Protein AF-A0A530GM07-F1 (afdb_monomer_lite)

Secondary structure (DSSP, 8-state):
-BEEEEEGGGS-TTT-EE--GGGPPPTT--S--EEEEEE-HHHHHHHHHHHHHSPBPPPPTT--PPPPTTS--HHHHHHT-TTHHHHTTT--TT---TT-TTSPPSEEEEEEE-STTS-EEEEEEEE--B-HHHHHHHHTTSTT-TT--EEE--B--

pLDDT: mean 89.33, std 14.03, range [46.06, 98.69]

Sequence (157 aa):
VFMSIVHFDTIDMNTAWFQSRYDKVGPGGTGKDYINCPMDKDQYFAFVQALLEGQKTEFKEWEGTPYFDGCLPIEVMAERGVETLRYGPMKPMGLTNAHNPSVKAYAVMQLRQDNALGTLYNMVGFQTKLKHAEQVRIFRTIPGLENAEFARLGGLH

Radius of gyration: 15.33 Å; chains: 1; bounding box: 33×38×48 Å

Foldseek 3Di:
DAFWKWFPVQFQCLQKAFAAALLDADDVRRRRQKIKFFAAPVLLQVLLVLLLVFAFDDDDPVPPDPPPPVQDAPSVLSVVDSCSCCVPQFPQHRDADPNCRPDRGPTIFIWGQDDPVSRMTGGPSNAHRGDPVSQLVSVCSGHRCVRIDTPDHHHDD

Structure (mmCIF, N/CA/C/O backbone):
data_AF-A0A530GM07-F1
#
_entry.id   AF-A0A530GM07-F1
#
loop_
_atom_site.group_PDB
_atom_site.id
_atom_site.type_symbol
_atom_site.label_atom_id
_atom_site.label_alt_id
_atom_site.label_comp_id
_atom_site.label_asym_id
_atom_site.label_entity_id
_atom_site.label_seq_id
_atom_site.pdbx_PDB_ins_code
_atom_site.Cartn_x
_atom_site.Cartn_y
_atom_site.Cartn_z
_atom_site.occupancy
_atom_site.B_iso_or_equiv
_atom_site.auth_seq_id
_atom_site.auth_comp_id
_atom_site.auth_asym_id
_atom_site.auth_atom_id
_atom_site.pdbx_PDB_model_num
ATOM 1 N N . VAL A 1 1 ? 0.591 -2.503 17.908 1.00 62.56 1 VAL A N 1
ATOM 2 C CA . VAL A 1 1 ? 0.032 -2.109 16.593 1.00 62.56 1 VAL A CA 1
ATOM 3 C C . VAL A 1 1 ? 0.111 -3.289 15.651 1.00 62.56 1 VAL A C 1
ATOM 5 O O . VAL A 1 1 ? 1.213 -3.776 15.421 1.00 62.56 1 VAL A O 1
ATOM 8 N N . PHE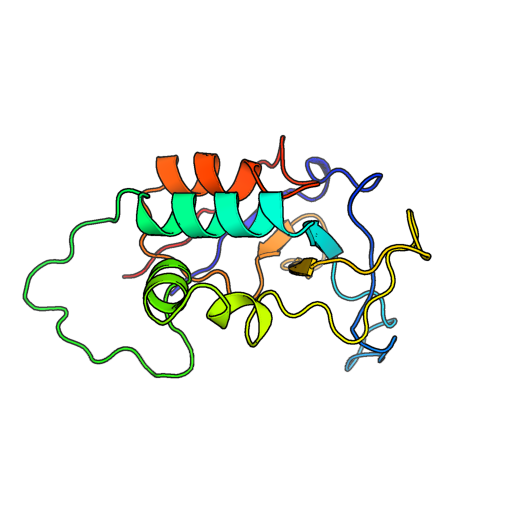 A 1 2 ? -1.020 -3.776 15.152 1.00 77.19 2 PHE A N 1
ATOM 9 C CA . PHE A 1 2 ? -1.052 -4.880 14.193 1.00 77.19 2 PHE A CA 1
ATOM 10 C C . PHE A 1 2 ? -1.454 -4.379 12.806 1.00 77.19 2 PHE A C 1
ATOM 12 O O . PHE A 1 2 ? -2.245 -3.445 12.682 1.00 77.19 2 PHE A O 1
ATOM 19 N N . MET A 1 3 ? -0.880 -5.001 11.777 1.00 88.19 3 MET A N 1
ATOM 20 C CA . MET A 1 3 ? -1.201 -4.755 10.370 1.00 88.19 3 MET A CA 1
ATOM 21 C C . MET A 1 3 ? -2.269 -5.746 9.899 1.00 88.19 3 MET A C 1
ATOM 23 O O . MET A 1 3 ? -2.423 -6.832 10.479 1.00 88.19 3 MET A O 1
ATOM 27 N N . SER A 1 4 ? -2.974 -5.371 8.833 1.00 94.00 4 SER A N 1
ATOM 28 C CA . SER A 1 4 ? -3.927 -6.250 8.164 1.00 94.00 4 SER A CA 1
ATOM 29 C C . SER A 1 4 ? -3.222 -7.418 7.471 1.00 94.00 4 SER A C 1
ATOM 31 O O . SER A 1 4 ? -2.137 -7.260 6.900 1.00 94.00 4 SER A O 1
ATOM 33 N N . ILE A 1 5 ? -3.864 -8.585 7.524 1.00 96.69 5 ILE A N 1
ATOM 34 C CA . ILE A 1 5 ? -3.443 -9.824 6.866 1.00 96.69 5 ILE A CA 1
ATOM 35 C C . ILE A 1 5 ? -4.459 -10.160 5.781 1.00 96.69 5 ILE A C 1
ATOM 37 O O . ILE A 1 5 ? -5.658 -10.210 6.054 1.00 96.69 5 ILE A O 1
ATOM 41 N N . VAL A 1 6 ? -3.962 -10.431 4.580 1.00 98.25 6 VAL A N 1
ATOM 42 C CA . VAL A 1 6 ? -4.732 -10.758 3.379 1.00 98.25 6 VAL A CA 1
ATOM 43 C C . VAL A 1 6 ? -4.574 -12.240 3.034 1.00 98.25 6 VAL A C 1
ATOM 45 O O . VAL A 1 6 ? -3.486 -12.805 3.183 1.00 98.25 6 VAL A O 1
ATOM 48 N N . HIS A 1 7 ? -5.655 -12.858 2.566 1.00 98.38 7 HIS A N 1
ATOM 49 C CA . HIS A 1 7 ? -5.661 -14.206 2.004 1.00 98.38 7 HIS A CA 1
ATOM 50 C C . HIS A 1 7 ? -5.040 -14.225 0.601 1.00 98.38 7 HIS A C 1
ATOM 52 O O . HIS A 1 7 ? -5.472 -13.483 -0.280 1.00 98.38 7 HIS A O 1
ATOM 58 N N . PHE A 1 8 ? -4.026 -15.069 0.388 1.00 98.25 8 PHE A N 1
ATOM 59 C CA . PHE A 1 8 ? -3.250 -15.109 -0.860 1.00 98.25 8 PHE A CA 1
ATOM 60 C C . PHE A 1 8 ? -4.092 -15.386 -2.112 1.00 98.25 8 PHE A C 1
ATOM 62 O O . PHE A 1 8 ? -3.889 -14.756 -3.144 1.00 98.25 8 PHE A O 1
ATOM 69 N N . ASP A 1 9 ? -5.043 -16.309 -2.015 1.00 97.94 9 ASP A N 1
ATOM 70 C CA . ASP A 1 9 ? -5.930 -16.732 -3.104 1.00 97.94 9 ASP A CA 1
ATOM 71 C C . ASP A 1 9 ? -6.915 -15.645 -3.558 1.00 97.94 9 ASP A C 1
ATOM 73 O O . ASP A 1 9 ? -7.531 -15.779 -4.614 1.00 97.94 9 ASP A O 1
ATOM 77 N N . THR A 1 10 ? -7.022 -14.549 -2.804 1.00 98.50 10 THR A N 1
ATOM 78 C CA . THR A 1 10 ? -7.858 -13.388 -3.144 1.00 98.50 10 THR A CA 1
ATOM 79 C C . THR A 1 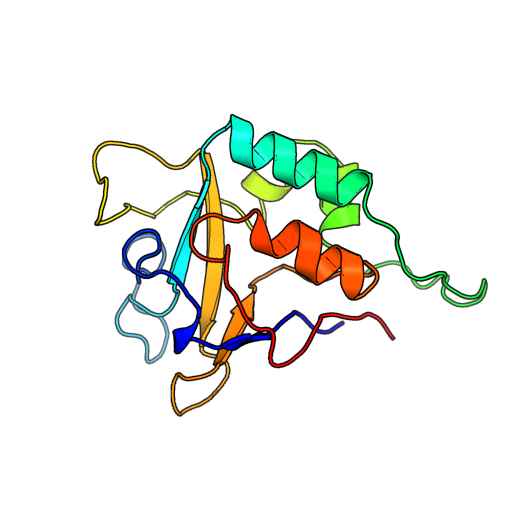10 ? -7.074 -12.232 -3.770 1.00 98.50 10 THR A C 1
ATOM 81 O O . THR A 1 10 ? -7.656 -11.198 -4.102 1.00 98.50 10 THR A O 1
ATOM 84 N N . ILE A 1 11 ? -5.757 -12.395 -3.940 1.00 98.56 11 ILE A N 1
ATOM 85 C CA . ILE A 1 11 ? -4.873 -11.400 -4.552 1.00 98.56 11 ILE A CA 1
ATOM 86 C C . ILE A 1 11 ? -4.820 -11.641 -6.061 1.00 98.56 11 ILE A C 1
ATOM 88 O O . ILE A 1 11 ? -4.465 -12.732 -6.512 1.00 98.56 11 ILE A O 1
ATOM 92 N N . ASP A 1 12 ? -5.108 -10.613 -6.861 1.00 98.31 12 ASP A N 1
ATOM 93 C CA . ASP A 1 12 ? -4.967 -10.706 -8.314 1.00 98.31 12 ASP A CA 1
ATOM 94 C C . ASP A 1 12 ? -3.492 -10.615 -8.737 1.00 98.31 12 ASP A C 1
ATOM 96 O O . ASP A 1 12 ? -2.900 -9.542 -8.895 1.00 98.31 12 ASP A O 1
ATOM 100 N N . MET A 1 13 ? -2.901 -11.787 -8.965 1.00 97.75 13 MET A N 1
ATOM 101 C CA . MET A 1 13 ? -1.519 -11.945 -9.420 1.00 97.75 13 MET A CA 1
ATOM 102 C C . MET A 1 13 ? -1.311 -11.642 -10.914 1.00 97.75 13 MET A C 1
ATOM 104 O O . MET A 1 13 ? -0.170 -11.697 -11.375 1.00 97.75 13 MET A O 1
ATOM 108 N N . ASN A 1 14 ? -2.359 -11.306 -11.678 1.00 97.12 14 ASN A N 1
ATOM 109 C CA . ASN A 1 14 ? -2.195 -10.725 -13.019 1.00 97.12 14 ASN A CA 1
ATOM 110 C C . ASN A 1 14 ? -1.821 -9.239 -12.948 1.00 97.12 14 ASN A C 1
ATOM 112 O O . ASN A 1 14 ? -1.216 -8.706 -13.876 1.00 97.12 14 ASN A O 1
ATOM 116 N N . THR A 1 15 ? -2.157 -8.582 -11.835 1.00 97.19 15 THR A N 1
ATOM 117 C CA . THR A 1 15 ? -1.799 -7.188 -11.555 1.00 97.19 15 THR A CA 1
ATOM 118 C C . THR A 1 15 ? -0.594 -7.101 -10.618 1.00 97.19 15 THR A C 1
ATOM 120 O O . THR A 1 15 ? 0.349 -6.343 -10.870 1.00 97.19 15 THR A O 1
ATOM 123 N N . ALA A 1 16 ? -0.599 -7.891 -9.542 1.00 98.06 16 ALA A N 1
ATOM 124 C CA . ALA A 1 16 ? 0.478 -7.947 -8.561 1.00 98.06 16 ALA A CA 1
ATOM 125 C C . ALA A 1 16 ? 1.604 -8.912 -8.977 1.00 98.06 16 ALA A C 1
ATOM 127 O O . ALA A 1 16 ? 1.407 -9.817 -9.786 1.00 98.06 16 ALA A O 1
ATOM 128 N N . TRP A 1 17 ? 2.807 -8.754 -8.413 1.00 97.31 17 TRP A N 1
ATOM 129 C CA . TRP A 1 17 ? 3.933 -9.650 -8.721 1.00 97.31 17 TRP A CA 1
ATOM 130 C C . TRP A 1 17 ? 4.883 -9.886 -7.546 1.00 97.31 17 TRP A C 1
ATOM 132 O O . TRP A 1 17 ? 5.063 -9.033 -6.676 1.00 97.31 17 TRP A O 1
ATOM 142 N N . PHE A 1 18 ? 5.555 -11.038 -7.559 1.00 96.31 18 PHE A N 1
ATOM 143 C CA . PHE A 1 18 ? 6.590 -11.369 -6.582 1.00 96.31 18 PHE A CA 1
ATOM 144 C C . PHE A 1 18 ? 7.939 -10.741 -6.934 1.00 96.31 18 PHE A C 1
ATOM 146 O O . PHE A 1 18 ? 8.486 -11.027 -8.000 1.00 96.31 18 PHE A O 1
ATOM 153 N N . GLN A 1 19 ? 8.501 -9.945 -6.022 1.00 94.31 19 GLN A N 1
ATOM 154 C CA . GLN A 1 19 ? 9.850 -9.384 -6.142 1.00 94.31 19 GLN A CA 1
ATOM 155 C C . GLN A 1 19 ? 10.318 -8.731 -4.833 1.00 94.31 19 GLN A C 1
ATOM 157 O O . GLN A 1 19 ? 9.600 -7.933 -4.230 1.00 94.31 19 GLN A O 1
ATOM 162 N N . SER A 1 20 ? 11.562 -8.991 -4.440 1.00 92.19 20 SER A N 1
ATOM 163 C CA . SER A 1 20 ? 12.294 -8.209 -3.439 1.00 92.19 20 SER A CA 1
ATOM 164 C C . SER A 1 20 ? 12.998 -7.022 -4.105 1.00 92.19 20 SER A C 1
ATOM 166 O O . SER A 1 20 ? 13.449 -7.102 -5.246 1.00 92.19 20 SER A O 1
ATOM 168 N N . ARG A 1 21 ? 13.141 -5.896 -3.396 1.00 90.81 21 ARG A N 1
ATOM 169 C CA . ARG A 1 21 ? 13.787 -4.698 -3.962 1.00 90.81 21 ARG A CA 1
ATOM 170 C C . ARG A 1 21 ? 15.221 -4.984 -4.415 1.00 90.81 21 ARG A C 1
ATOM 172 O O . ARG A 1 21 ? 16.004 -5.560 -3.662 1.00 90.81 21 ARG A O 1
ATOM 179 N N . TYR A 1 22 ? 15.569 -4.487 -5.599 1.00 88.56 22 TYR A N 1
ATOM 180 C CA . TYR A 1 22 ? 16.855 -4.675 -6.278 1.00 88.56 22 TYR A CA 1
ATOM 181 C C . TYR A 1 22 ? 17.212 -6.150 -6.484 1.00 88.56 22 TYR A C 1
ATOM 183 O O . TYR A 1 22 ? 18.392 -6.490 -6.491 1.00 88.56 22 TYR A O 1
ATOM 191 N N . ASP A 1 23 ? 16.193 -7.015 -6.540 1.00 79.25 23 ASP A N 1
ATOM 192 C CA . ASP A 1 23 ? 16.327 -8.470 -6.625 1.00 79.25 23 ASP A CA 1
ATOM 193 C C . ASP A 1 23 ? 17.238 -9.041 -5.522 1.00 79.25 23 ASP A C 1
ATOM 195 O O . ASP A 1 23 ? 17.868 -10.090 -5.665 1.00 79.25 23 ASP A O 1
ATOM 199 N N . LYS A 1 24 ? 17.317 -8.330 -4.385 1.00 71.50 24 LYS A N 1
ATOM 200 C CA . LYS A 1 24 ? 18.123 -8.749 -3.243 1.00 71.50 24 LYS A CA 1
ATOM 201 C C . LYS A 1 24 ? 17.483 -9.957 -2.590 1.00 71.50 24 LYS A C 1
ATOM 203 O O . LYS A 1 24 ? 16.337 -9.914 -2.143 1.00 71.50 24 LYS A O 1
ATOM 208 N N . VAL A 1 25 ? 18.280 -11.004 -2.469 1.00 67.88 25 VAL A N 1
ATOM 209 C CA . VAL A 1 25 ? 17.946 -12.199 -1.707 1.00 67.88 25 VAL A CA 1
ATOM 210 C C . VAL A 1 25 ? 18.026 -11.855 -0.215 1.00 67.88 25 VAL A C 1
ATOM 212 O O . VAL A 1 25 ? 19.081 -11.439 0.269 1.00 67.88 25 VAL A O 1
ATOM 215 N N . GLY A 1 26 ? 16.911 -11.954 0.515 1.00 58.91 26 GLY A N 1
ATOM 216 C CA . GLY A 1 26 ? 16.910 -11.804 1.974 1.00 58.91 26 GLY A CA 1
ATOM 217 C C . GLY A 1 26 ? 17.581 -12.992 2.685 1.00 58.91 26 GLY A C 1
ATOM 218 O O . GLY A 1 26 ? 17.863 -14.008 2.048 1.00 58.91 26 GLY A O 1
ATOM 219 N N . PRO A 1 27 ? 17.823 -12.925 4.008 1.00 52.16 27 PRO A N 1
ATOM 220 C CA . PRO A 1 27 ? 18.286 -14.082 4.777 1.00 52.16 27 PRO A CA 1
ATOM 221 C C . PRO A 1 27 ? 17.257 -15.221 4.679 1.00 52.16 27 PRO A C 1
ATOM 223 O O . PRO A 1 27 ? 16.156 -15.104 5.211 1.00 52.16 27 PRO A O 1
ATOM 226 N N . GLY A 1 28 ? 17.598 -16.291 3.952 1.00 60.31 28 GLY A N 1
ATOM 227 C CA . GLY A 1 28 ? 16.686 -17.405 3.654 1.00 60.31 28 GLY A CA 1
ATOM 228 C C . GLY A 1 28 ? 15.658 -17.135 2.545 1.00 60.31 28 GLY A C 1
ATOM 229 O O . GLY A 1 28 ? 14.760 -17.948 2.351 1.00 60.31 28 GLY A O 1
ATOM 230 N N . GLY A 1 29 ? 15.768 -16.008 1.837 1.00 59.69 29 GLY A N 1
ATOM 231 C CA . GLY A 1 29 ? 14.867 -15.633 0.750 1.00 59.69 29 GLY A CA 1
ATOM 232 C C . GLY A 1 29 ? 15.308 -16.166 -0.611 1.00 59.69 29 GLY A C 1
ATOM 233 O O . GLY A 1 29 ? 16.381 -16.745 -0.763 1.00 59.69 29 GLY A O 1
ATOM 234 N N . THR A 1 30 ? 14.485 -15.920 -1.628 1.00 65.56 30 THR A N 1
ATOM 235 C CA . THR A 1 30 ? 14.807 -16.229 -3.041 1.00 65.56 30 THR A CA 1
ATOM 236 C C . THR A 1 30 ? 14.911 -14.972 -3.910 1.00 65.56 30 THR A C 1
ATOM 238 O O . THR A 1 30 ? 15.077 -15.065 -5.123 1.00 65.56 30 THR A O 1
ATOM 241 N N . GLY A 1 31 ? 14.791 -13.784 -3.300 1.00 67.38 31 GLY A N 1
ATOM 242 C CA . GLY A 1 31 ? 14.617 -12.518 -4.023 1.00 67.38 31 GLY A CA 1
ATOM 243 C C . GLY A 1 31 ? 13.169 -12.271 -4.471 1.00 67.38 31 GLY A C 1
ATOM 244 O O . GLY A 1 31 ? 12.906 -11.329 -5.215 1.00 67.38 31 GLY A O 1
ATOM 245 N N . LYS A 1 32 ? 12.221 -13.097 -4.008 1.00 79.06 32 LYS A N 1
ATOM 246 C CA . LYS A 1 32 ? 10.776 -13.039 -4.294 1.00 79.06 32 LYS A CA 1
ATOM 247 C C . LYS A 1 32 ? 9.949 -13.033 -3.007 1.00 79.06 32 LYS A C 1
ATOM 249 O O . LYS A 1 32 ? 8.886 -13.635 -2.930 1.00 79.06 32 LYS A O 1
ATOM 254 N N . ASP A 1 33 ? 10.450 -12.354 -1.982 1.00 87.25 33 ASP A N 1
ATOM 255 C CA . ASP A 1 33 ? 9.914 -12.475 -0.620 1.00 87.25 33 ASP A CA 1
ATOM 256 C C . ASP A 1 33 ? 8.681 -11.577 -0.383 1.00 87.25 33 ASP A C 1
ATOM 258 O O . ASP A 1 33 ? 8.055 -11.637 0.678 1.00 87.25 33 ASP A O 1
ATOM 262 N N . TYR A 1 34 ? 8.336 -10.743 -1.371 1.00 95.12 34 TYR A N 1
ATOM 263 C CA . TYR A 1 34 ? 7.235 -9.787 -1.314 1.00 95.12 34 TYR A CA 1
ATOM 264 C C . TYR A 1 34 ? 6.348 -9.879 -2.549 1.00 95.12 34 TYR A C 1
ATOM 266 O O . TYR A 1 34 ? 6.867 -9.980 -3.661 1.00 95.12 34 TYR A O 1
ATOM 274 N N . ILE A 1 35 ? 5.034 -9.760 -2.354 1.00 97.81 35 ILE A N 1
ATOM 275 C CA . ILE A 1 35 ? 4.089 -9.426 -3.426 1.00 97.81 35 ILE A CA 1
ATOM 276 C C . ILE A 1 35 ? 4.002 -7.901 -3.505 1.00 97.81 35 ILE A C 1
ATOM 278 O O . ILE A 1 35 ? 3.966 -7.218 -2.483 1.00 97.81 35 ILE A O 1
ATOM 282 N N . ASN A 1 36 ? 3.999 -7.363 -4.715 1.00 98.19 36 ASN A N 1
ATOM 283 C CA . ASN A 1 36 ? 4.009 -5.936 -4.988 1.00 98.19 36 ASN A CA 1
ATOM 284 C C . ASN A 1 36 ? 2.732 -5.564 -5.736 1.00 98.19 36 ASN A C 1
ATOM 286 O O . ASN A 1 36 ? 2.471 -6.098 -6.813 1.00 98.19 36 ASN A O 1
ATOM 290 N N . CYS A 1 37 ? 1.971 -4.633 -5.171 1.00 98.44 37 CYS A N 1
ATOM 291 C CA . CYS A 1 37 ? 0.759 -4.077 -5.757 1.00 98.44 37 CYS A CA 1
ATOM 292 C C . CYS A 1 37 ? 1.070 -2.663 -6.274 1.00 98.44 37 CYS A C 1
ATOM 294 O O . CYS A 1 37 ? 1.363 -1.776 -5.459 1.00 98.44 37 CYS A O 1
ATOM 296 N N . PRO A 1 38 ? 1.093 -2.441 -7.600 1.00 98.19 38 PRO A N 1
ATOM 297 C CA . PRO A 1 38 ? 1.478 -1.159 -8.174 1.00 98.19 38 PRO A CA 1
ATOM 298 C C . PRO A 1 38 ? 0.330 -0.153 -8.096 1.00 98.19 38 PRO A C 1
ATOM 300 O O . PRO A 1 38 ? -0.830 -0.523 -8.198 1.00 98.19 38 PRO A O 1
ATOM 303 N N . MET A 1 39 ? 0.663 1.130 -8.003 1.00 98.50 39 MET A N 1
ATOM 304 C CA . MET A 1 39 ? -0.265 2.230 -8.256 1.00 98.50 39 MET A CA 1
ATOM 305 C C . MET A 1 39 ? 0.336 3.206 -9.257 1.00 98.50 39 MET A C 1
ATOM 307 O O . MET A 1 39 ? 1.538 3.505 -9.211 1.00 98.50 39 MET A O 1
ATOM 311 N N . ASP A 1 40 ? -0.511 3.748 -10.123 1.00 98.06 40 ASP A N 1
ATOM 312 C CA . ASP A 1 40 ? -0.213 4.986 -10.829 1.00 98.06 40 ASP A CA 1
ATOM 313 C C . ASP A 1 40 ? -0.377 6.213 -9.908 1.00 98.06 40 ASP A C 1
ATOM 315 O O . ASP A 1 40 ? -0.591 6.109 -8.695 1.00 98.06 40 ASP A O 1
ATOM 319 N N . LYS A 1 41 ? -0.181 7.400 -10.483 1.00 98.12 41 LYS A N 1
ATOM 320 C CA . LYS A 1 41 ? -0.209 8.661 -9.743 1.00 98.12 41 LYS A CA 1
ATOM 321 C C . LYS A 1 41 ? -1.609 9.018 -9.238 1.00 98.12 41 LYS A C 1
ATOM 323 O O . LYS A 1 41 ? -1.735 9.484 -8.107 1.00 98.12 41 L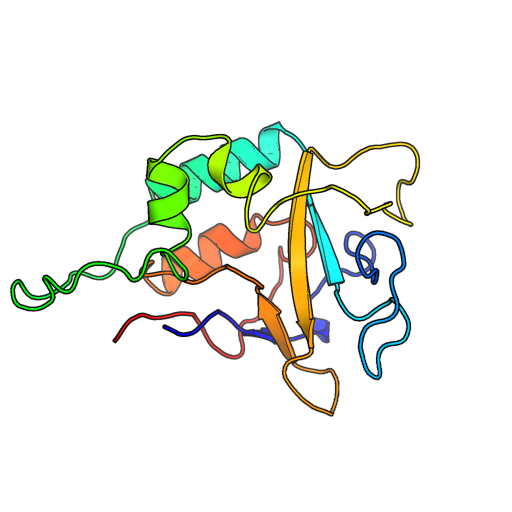YS A O 1
ATOM 328 N N . ASP A 1 42 ? -2.635 8.782 -10.044 1.00 98.44 42 ASP A N 1
ATOM 329 C CA . ASP A 1 42 ? -4.006 9.178 -9.727 1.00 98.44 42 ASP A CA 1
ATOM 330 C C . ASP A 1 42 ? -4.609 8.218 -8.698 1.00 98.44 42 ASP A C 1
ATOM 332 O O . ASP A 1 42 ? -5.193 8.655 -7.706 1.00 98.44 42 ASP A O 1
ATOM 336 N N . GLN A 1 43 ? -4.358 6.916 -8.858 1.00 98.50 43 GLN A N 1
ATOM 337 C CA . GLN A 1 43 ? -4.684 5.880 -7.877 1.00 98.50 43 GLN A CA 1
ATOM 338 C C . GLN A 1 43 ? -4.030 6.163 -6.524 1.00 98.50 43 GLN A C 1
ATOM 340 O O . GLN A 1 43 ? -4.684 6.061 -5.487 1.00 98.50 43 GLN A O 1
ATOM 345 N N . TYR A 1 44 ? -2.753 6.559 -6.520 1.00 98.69 44 TYR A N 1
ATOM 346 C CA . TYR A 1 44 ? -2.050 6.909 -5.290 1.00 98.69 44 TYR A CA 1
ATOM 347 C C . TYR A 1 44 ? -2.680 8.115 -4.586 1.00 98.69 44 TYR A C 1
ATOM 349 O O . TYR A 1 44 ? -2.902 8.070 -3.377 1.00 98.69 44 TYR A O 1
ATOM 357 N N . PHE A 1 45 ? -2.991 9.189 -5.314 1.00 98.62 45 PHE A N 1
ATOM 358 C CA . PHE A 1 45 ? -3.612 10.361 -4.700 1.00 98.62 45 PHE A CA 1
ATOM 359 C C . PHE A 1 45 ? -5.030 10.084 -4.209 1.00 98.62 45 PHE A C 1
ATOM 361 O O . PHE A 1 45 ? -5.378 10.527 -3.117 1.00 98.62 45 PHE A O 1
ATOM 368 N N . ALA A 1 46 ? -5.814 9.299 -4.950 1.00 98.69 46 ALA A N 1
ATOM 369 C CA . ALA A 1 46 ? -7.121 8.842 -4.493 1.00 98.69 46 ALA A CA 1
ATOM 370 C C . ALA A 1 46 ? -7.006 7.995 -3.215 1.00 98.69 46 ALA A C 1
ATOM 372 O O . ALA A 1 46 ? -7.778 8.186 -2.277 1.00 98.69 46 ALA A O 1
ATOM 373 N N . PHE A 1 47 ? -6.009 7.109 -3.140 1.00 98.62 47 PHE A N 1
ATOM 374 C CA . PHE A 1 47 ? -5.736 6.306 -1.950 1.00 98.62 47 PHE A CA 1
ATOM 375 C C . PHE A 1 47 ? -5.345 7.172 -0.744 1.00 98.62 47 PHE A C 1
ATOM 377 O O . PHE A 1 47 ?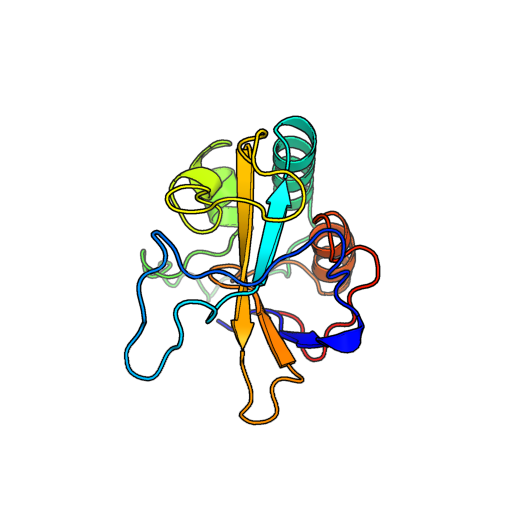 -5.911 7.011 0.336 1.00 98.62 47 PHE A O 1
ATOM 384 N N . VAL A 1 48 ? -4.426 8.129 -0.923 1.00 98.50 48 VAL A N 1
ATOM 385 C CA . VAL A 1 48 ? -4.039 9.081 0.132 1.00 98.50 48 VAL A CA 1
ATOM 386 C C . VAL A 1 48 ? -5.248 9.881 0.608 1.00 98.50 48 VAL A C 1
ATOM 388 O O . VAL A 1 48 ? -5.467 9.983 1.812 1.00 98.50 48 VAL A O 1
ATOM 391 N N . GLN A 1 49 ? -6.066 10.395 -0.310 1.00 98.44 49 GLN A N 1
ATOM 392 C CA . GLN A 1 49 ? -7.277 11.128 0.047 1.00 98.44 49 GLN A CA 1
ATOM 393 C C . GLN A 1 49 ? -8.245 10.250 0.851 1.00 98.44 49 GLN A C 1
ATOM 395 O O . GLN A 1 49 ? -8.729 10.666 1.901 1.00 98.44 49 GLN A O 1
ATOM 400 N N . ALA A 1 50 ? -8.457 9.005 0.421 1.00 98.38 50 ALA A N 1
ATOM 401 C CA . ALA A 1 50 ? -9.335 8.072 1.112 1.00 98.38 50 ALA A CA 1
ATOM 402 C C . ALA A 1 50 ? -8.837 7.723 2.527 1.00 98.38 50 ALA A C 1
ATOM 404 O O . ALA A 1 50 ? -9.661 7.543 3.422 1.00 98.38 50 ALA A O 1
ATOM 405 N N . LEU A 1 51 ? -7.515 7.667 2.749 1.00 97.50 51 LEU A N 1
ATOM 406 C CA . LEU A 1 51 ? -6.923 7.515 4.084 1.00 97.50 51 LEU A CA 1
ATOM 407 C C . LEU A 1 51 ? -7.201 8.723 4.986 1.00 97.50 51 LEU A C 1
ATOM 409 O O . LEU A 1 51 ? -7.512 8.542 6.162 1.00 97.50 51 LEU A O 1
ATOM 413 N N . LEU A 1 52 ? -7.076 9.940 4.448 1.00 96.81 52 LEU A N 1
ATOM 414 C CA . LEU A 1 52 ? -7.301 11.184 5.193 1.00 96.81 52 LEU A CA 1
ATOM 415 C C . LEU A 1 52 ? -8.776 11.366 5.578 1.00 96.81 52 LEU A C 1
ATOM 417 O O . LEU A 1 52 ? -9.076 11.848 6.668 1.00 96.81 52 LEU A O 1
ATOM 421 N N . GLU A 1 53 ? -9.687 10.955 4.698 1.00 97.44 53 GLU A N 1
ATOM 422 C CA . GLU A 1 53 ? -11.139 11.014 4.909 1.00 97.44 53 GLU A CA 1
ATOM 423 C C . GLU A 1 53 ? -11.684 9.835 5.729 1.00 97.44 53 GLU A C 1
ATOM 425 O O . GLU A 1 53 ? -12.807 9.890 6.236 1.00 97.44 53 GLU A O 1
ATOM 430 N N . GLY A 1 54 ? -10.910 8.755 5.852 1.00 96.19 54 GLY A N 1
ATOM 431 C CA . GLY A 1 54 ? -11.334 7.524 6.500 1.00 96.19 54 GLY A CA 1
ATOM 432 C C . GLY A 1 54 ? -11.682 7.725 7.975 1.00 96.19 54 GLY A C 1
ATOM 433 O O . GLY A 1 54 ? -10.927 8.317 8.751 1.00 96.19 54 GLY A O 1
ATOM 434 N N . GLN A 1 55 ? -12.825 7.179 8.395 1.00 94.00 55 GLN A N 1
ATOM 435 C CA . GLN A 1 55 ? -13.218 7.190 9.802 1.00 94.00 55 GLN A CA 1
ATOM 436 C C . GLN A 1 55 ? -12.236 6.389 10.664 1.00 94.00 55 GLN A C 1
ATOM 438 O O . GLN A 1 55 ? -11.978 5.203 10.439 1.00 94.00 55 GLN A O 1
ATOM 443 N N . LYS A 1 56 ? -11.750 7.032 11.721 1.00 89.62 56 LYS A N 1
ATOM 444 C CA . LYS A 1 56 ? -10.817 6.453 12.688 1.00 89.62 56 LYS A CA 1
ATOM 445 C C . LYS A 1 56 ? -11.580 5.944 13.906 1.00 89.62 56 LYS A C 1
ATOM 447 O O . LYS A 1 56 ? -12.693 6.385 14.196 1.00 89.62 56 LYS A O 1
ATOM 452 N N . THR A 1 57 ? -10.987 4.992 14.608 1.00 83.00 57 THR A N 1
ATOM 453 C CA . THR A 1 57 ? -11.480 4.581 15.924 1.00 83.00 57 THR A CA 1
ATOM 454 C C . THR A 1 57 ? -11.160 5.688 16.931 1.00 83.00 57 THR A C 1
ATOM 456 O O . THR A 1 57 ? -10.055 6.233 16.913 1.00 83.00 57 THR A O 1
ATOM 459 N N . GLU A 1 58 ? -12.128 6.056 17.771 1.00 68.56 58 GLU A N 1
ATOM 460 C CA . GLU A 1 58 ? -11.924 7.056 18.823 1.00 68.56 58 GLU A CA 1
ATOM 461 C C . GLU A 1 58 ? -10.989 6.505 19.903 1.00 68.56 58 GLU A C 1
ATOM 463 O O . GLU A 1 58 ? -11.157 5.374 20.361 1.00 68.56 58 GLU A O 1
ATOM 468 N N . PHE A 1 59 ? -10.021 7.316 20.326 1.00 61.22 59 PHE A N 1
ATOM 469 C CA . PHE A 1 59 ? -9.189 7.017 21.486 1.00 61.22 59 PHE A CA 1
ATOM 470 C C . PHE A 1 59 ? -9.743 7.712 22.726 1.00 61.22 59 PHE A C 1
ATOM 472 O O . PHE A 1 59 ? -10.176 8.862 22.665 1.00 61.22 59 PHE A O 1
ATOM 479 N N . LYS A 1 60 ? -9.705 7.014 23.866 1.00 54.28 60 LYS A N 1
ATOM 480 C CA . LYS A 1 60 ? -9.960 7.624 25.176 1.00 54.28 60 LYS A CA 1
ATOM 481 C C . LYS A 1 60 ? -8.790 8.558 25.523 1.00 54.28 60 LYS A C 1
ATOM 483 O O . LYS A 1 60 ? -7.640 8.220 25.261 1.00 54.28 60 LYS A O 1
ATOM 488 N N . GLU A 1 61 ? -9.079 9.701 26.148 1.00 46.06 61 GLU A N 1
ATOM 489 C CA . GLU A 1 61 ? -8.140 10.817 26.411 1.00 46.06 61 GLU A CA 1
ATOM 490 C C . GLU A 1 61 ? -6.819 10.447 27.125 1.00 46.06 61 GLU A C 1
ATOM 492 O O . GLU A 1 61 ? -5.870 11.226 27.102 1.00 46.06 61 GLU A O 1
ATOM 497 N N . TRP A 1 62 ? -6.714 9.265 27.738 1.00 53.69 62 TRP A N 1
ATOM 498 C CA . TRP A 1 62 ? -5.522 8.817 28.467 1.00 53.69 62 TRP A CA 1
ATOM 499 C C . TRP A 1 62 ? -4.441 8.166 27.582 1.00 53.69 62 TRP A C 1
ATOM 501 O O . TRP A 1 62 ? -3.337 7.917 28.058 1.00 53.69 62 TRP A O 1
ATOM 511 N N . GLU A 1 63 ? -4.703 7.939 26.292 1.00 51.88 63 GLU A N 1
ATOM 512 C CA . GLU A 1 63 ? -3.745 7.352 25.341 1.00 51.88 63 GLU A CA 1
ATOM 513 C C . GLU A 1 63 ? -2.822 8.384 24.664 1.00 51.88 63 GLU A C 1
ATOM 515 O O . GLU A 1 63 ? -2.364 8.203 23.533 1.00 51.88 63 GLU A O 1
ATOM 520 N N . GLY A 1 64 ? -2.485 9.460 25.381 1.00 49.28 64 GLY A N 1
ATOM 521 C CA . GLY A 1 64 ? -1.477 10.462 25.008 1.00 49.28 64 GLY A CA 1
ATOM 522 C C . GLY A 1 64 ? -0.035 9.933 25.011 1.00 49.28 64 GLY A C 1
ATOM 523 O O . GLY A 1 64 ? 0.888 10.654 25.383 1.00 49.28 64 GLY A O 1
ATOM 524 N N . THR A 1 65 ? 0.174 8.671 24.631 1.00 51.03 65 THR A N 1
ATOM 525 C CA . THR A 1 65 ? 1.511 8.103 24.458 1.00 51.03 65 THR A CA 1
ATOM 526 C C . THR A 1 65 ? 2.080 8.643 23.144 1.00 51.03 65 THR A C 1
ATOM 528 O O . THR A 1 65 ? 1.433 8.480 22.104 1.00 51.03 65 THR A O 1
ATOM 531 N N . PRO A 1 66 ? 3.265 9.283 23.140 1.00 53.81 66 PRO A N 1
ATOM 532 C CA . PRO A 1 66 ? 3.908 9.715 21.908 1.00 53.81 66 PRO A CA 1
ATOM 533 C C . PRO A 1 66 ? 4.038 8.513 20.977 1.00 53.81 66 PRO A C 1
ATOM 535 O O . PRO A 1 66 ? 4.521 7.456 21.391 1.00 53.81 66 PRO A O 1
ATOM 538 N N . TYR A 1 67 ? 3.595 8.649 19.728 1.00 53.91 67 TYR A N 1
ATOM 539 C CA . TYR A 1 67 ? 3.880 7.625 18.732 1.00 53.91 67 TYR A CA 1
ATOM 540 C C . TYR A 1 67 ? 5.394 7.397 18.702 1.00 53.91 67 TYR A C 1
ATOM 542 O O . TYR A 1 67 ? 6.155 8.349 18.538 1.00 53.91 67 TYR A O 1
ATOM 550 N N . PHE A 1 68 ? 5.842 6.150 18.853 1.00 54.69 68 PHE A N 1
ATOM 551 C CA . PHE A 1 68 ? 7.223 5.816 18.519 1.00 54.69 68 PHE A CA 1
ATOM 552 C C . PHE A 1 68 ? 7.427 6.157 17.0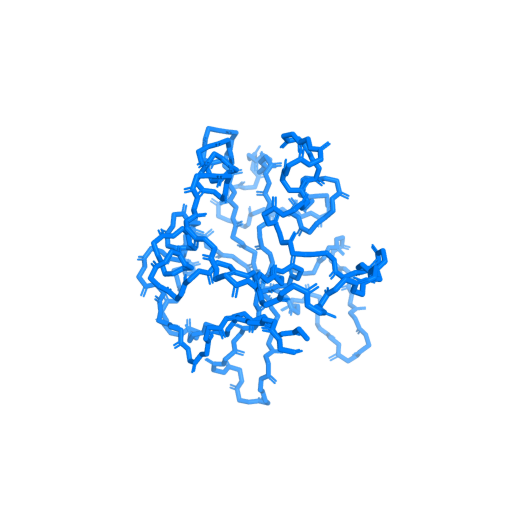38 1.00 54.69 68 PHE A C 1
ATOM 554 O O . PHE A 1 68 ? 6.713 5.626 16.184 1.00 54.69 68 PHE A O 1
ATOM 561 N N . ASP A 1 69 ? 8.397 7.022 16.734 1.00 55.81 69 ASP A N 1
ATOM 562 C CA . ASP A 1 69 ? 8.637 7.552 15.381 1.00 55.81 69 ASP A CA 1
ATOM 563 C C . ASP A 1 69 ? 8.815 6.462 14.305 1.00 55.81 69 ASP A C 1
ATOM 565 O O . ASP A 1 69 ? 8.603 6.712 13.121 1.00 55.81 69 ASP A O 1
ATOM 569 N N . GLY A 1 70 ? 9.163 5.234 14.705 1.00 54.97 70 GLY A N 1
ATOM 570 C CA . GLY A 1 70 ? 9.334 4.092 13.805 1.00 54.97 70 GLY A CA 1
ATOM 571 C C . GLY A 1 70 ? 8.056 3.338 13.404 1.00 54.97 70 GLY A C 1
ATOM 572 O O . GLY A 1 70 ? 8.160 2.412 12.604 1.00 54.97 70 GLY A O 1
ATOM 573 N N . CYS A 1 71 ? 6.874 3.656 13.951 1.00 69.12 71 CYS A N 1
ATOM 574 C CA . CYS A 1 71 ? 5.657 2.853 13.738 1.00 69.12 71 CYS A CA 1
ATOM 575 C C . CYS A 1 71 ? 4.373 3.704 13.736 1.00 69.12 71 CYS A C 1
ATOM 577 O O . CYS A 1 71 ? 3.457 3.499 14.537 1.00 69.12 71 CYS A O 1
ATOM 579 N N . LEU A 1 72 ? 4.326 4.702 12.853 1.00 85.25 72 LEU A N 1
ATOM 580 C CA . LEU A 1 72 ? 3.173 5.592 12.710 1.00 85.25 72 LEU A CA 1
ATOM 581 C C . LEU A 1 72 ? 2.031 4.919 11.933 1.00 85.25 72 LEU A C 1
ATOM 583 O O . LEU A 1 72 ? 2.305 4.219 10.959 1.00 85.25 72 LEU A O 1
ATOM 587 N N . PRO A 1 73 ? 0.760 5.164 12.303 1.00 90.75 73 PRO A N 1
ATOM 588 C CA . PRO A 1 73 ? -0.375 4.777 11.472 1.00 90.75 73 PRO A CA 1
ATOM 589 C C . PRO A 1 73 ? -0.281 5.402 10.075 1.00 90.75 73 PRO A C 1
ATOM 591 O O . PRO A 1 73 ? 0.109 6.564 9.941 1.00 90.75 73 PRO A O 1
ATOM 594 N N . ILE A 1 74 ? -0.663 4.662 9.038 1.00 94.19 74 ILE A N 1
ATOM 595 C CA . ILE A 1 74 ? -0.519 5.064 7.638 1.00 94.19 74 ILE A CA 1
ATOM 596 C C . ILE A 1 74 ? -1.287 6.352 7.326 1.00 94.19 74 ILE A C 1
ATOM 598 O O . ILE A 1 74 ? -0.784 7.211 6.606 1.00 94.19 74 ILE A O 1
ATOM 602 N N . GLU A 1 75 ? -2.455 6.546 7.935 1.00 93.75 75 GLU A N 1
ATOM 603 C CA . GLU A 1 75 ? -3.227 7.781 7.820 1.00 93.75 75 GLU A CA 1
ATOM 604 C C . GLU A 1 75 ? -2.533 8.978 8.496 1.00 93.75 75 GLU A C 1
ATOM 606 O O . GLU A 1 75 ? -2.570 10.085 7.972 1.00 93.75 75 GLU A O 1
ATOM 611 N N . VAL A 1 76 ? -1.804 8.760 9.598 1.00 92.12 76 VAL A N 1
ATOM 612 C CA . VAL A 1 76 ? -0.996 9.809 10.250 1.00 92.12 76 VAL A CA 1
ATOM 613 C C . VAL A 1 76 ? 0.237 10.136 9.405 1.00 92.12 76 VAL A C 1
ATOM 615 O O . VAL A 1 76 ? 0.660 11.287 9.327 1.00 92.12 76 VAL A O 1
ATOM 618 N N . MET A 1 77 ? 0.828 9.140 8.738 1.00 92.69 77 MET A N 1
ATOM 619 C CA . MET A 1 77 ? 1.894 9.384 7.763 1.00 92.69 77 MET A CA 1
ATOM 620 C C . MET A 1 77 ? 1.380 10.182 6.558 1.00 92.69 77 MET A C 1
ATOM 622 O O . MET A 1 77 ? 2.078 11.079 6.091 1.00 92.69 77 MET A O 1
ATOM 626 N N . ALA A 1 78 ? 0.166 9.894 6.081 1.00 95.44 78 ALA A N 1
ATOM 627 C CA . ALA A 1 78 ? -0.478 10.636 4.999 1.00 95.44 78 ALA A CA 1
ATOM 628 C C . ALA A 1 78 ? -0.728 12.110 5.372 1.00 95.44 78 ALA A C 1
ATOM 630 O O . ALA A 1 78 ? -0.463 12.997 4.561 1.00 95.44 78 ALA A O 1
ATOM 631 N N . GLU A 1 79 ? -1.146 12.390 6.613 1.00 94.19 79 GLU A N 1
ATOM 632 C CA . GLU A 1 79 ? -1.356 13.759 7.123 1.00 94.19 79 GLU A CA 1
ATOM 633 C C . GLU A 1 79 ? -0.079 14.608 7.121 1.00 94.19 79 GLU A C 1
ATOM 635 O O . GLU A 1 79 ? -0.137 15.823 6.943 1.00 94.19 79 GLU A O 1
ATOM 640 N N . ARG A 1 80 ? 1.093 13.979 7.278 1.00 93.88 80 ARG A N 1
ATOM 641 C CA . ARG A 1 80 ? 2.391 14.678 7.254 1.00 93.88 80 ARG A CA 1
ATOM 642 C C . ARG A 1 80 ? 2.793 15.158 5.859 1.00 93.88 80 ARG A C 1
ATOM 644 O O . ARG A 1 80 ? 3.725 15.949 5.737 1.00 93.88 80 ARG A O 1
ATOM 651 N N . GLY A 1 81 ? 2.108 14.697 4.814 1.00 94.94 81 GLY A N 1
ATOM 652 C CA . GLY A 1 81 ? 2.283 15.188 3.455 1.00 94.94 81 GLY A CA 1
ATOM 653 C C . GLY A 1 81 ? 1.935 14.137 2.410 1.00 94.94 81 GLY A C 1
ATOM 654 O O . GLY A 1 81 ? 2.223 12.952 2.584 1.00 94.94 81 GLY A O 1
ATOM 655 N N . VAL A 1 82 ? 1.396 14.597 1.280 1.00 96.12 82 VAL A N 1
ATOM 656 C CA . VAL A 1 82 ? 0.883 13.735 0.205 1.00 96.12 82 VAL A CA 1
ATOM 657 C C . VAL A 1 82 ? 1.929 12.775 -0.366 1.00 96.12 82 VAL A C 1
ATOM 659 O O . VAL A 1 82 ? 1.577 11.686 -0.788 1.00 96.12 82 VAL A O 1
ATOM 662 N N . GLU A 1 83 ? 3.219 13.114 -0.344 1.00 96.31 83 GLU A N 1
ATOM 663 C CA . GLU A 1 83 ? 4.301 12.254 -0.854 1.00 96.31 83 GLU A CA 1
ATOM 664 C C . GLU A 1 83 ? 4.956 11.376 0.230 1.00 96.31 83 GLU A C 1
ATOM 666 O O . GLU A 1 83 ? 5.802 10.537 -0.082 1.00 96.31 83 GLU A O 1
ATOM 671 N N . THR A 1 84 ? 4.582 11.533 1.505 1.00 96.56 84 THR A N 1
ATOM 672 C CA . THR A 1 84 ? 5.245 10.860 2.639 1.00 96.56 84 THR A CA 1
ATOM 673 C C . THR A 1 84 ? 5.263 9.342 2.473 1.00 96.56 84 THR A C 1
ATOM 675 O O . THR A 1 84 ? 6.299 8.704 2.678 1.00 96.56 84 THR A O 1
ATOM 678 N N . LEU A 1 85 ? 4.149 8.747 2.034 1.00 96.88 85 LEU A N 1
ATOM 679 C CA . LEU A 1 85 ? 4.053 7.296 1.867 1.00 96.88 85 LEU A CA 1
ATOM 680 C C . LEU A 1 85 ? 5.004 6.774 0.782 1.00 96.88 85 LEU A C 1
ATOM 682 O O . LEU A 1 85 ? 5.586 5.705 0.955 1.00 96.88 85 LEU A O 1
ATOM 686 N N . ARG A 1 86 ? 5.245 7.536 -0.293 1.00 96.06 86 ARG A N 1
ATOM 687 C CA . ARG A 1 86 ? 6.177 7.162 -1.377 1.00 96.06 86 ARG A CA 1
ATOM 688 C C . ARG A 1 86 ? 7.642 7.213 -0.985 1.00 96.06 86 ARG A C 1
ATOM 690 O O . ARG A 1 86 ? 8.467 6.551 -1.613 1.00 96.06 86 ARG A O 1
ATOM 697 N N . TYR A 1 87 ? 7.982 7.979 0.040 1.00 94.69 87 TYR A N 1
ATOM 698 C CA . TYR A 1 87 ? 9.328 7.958 0.603 1.00 94.69 87 TYR A CA 1
ATOM 699 C C . TYR A 1 87 ? 9.474 6.943 1.744 1.00 94.69 87 TYR A C 1
ATOM 701 O O . TYR A 1 87 ? 10.603 6.578 2.075 1.00 94.69 87 TYR A O 1
ATOM 709 N N . GLY A 1 88 ? 8.358 6.437 2.276 1.00 94.06 88 GLY A N 1
ATOM 710 C CA . GLY A 1 88 ? 8.305 5.400 3.304 1.00 94.06 88 GLY A CA 1
ATOM 711 C C . GLY A 1 88 ? 7.756 4.060 2.784 1.00 94.06 88 GLY A C 1
ATOM 712 O O . GLY A 1 88 ? 8.407 3.422 1.949 1.00 94.06 88 GLY A O 1
ATOM 713 N N . PRO A 1 89 ? 6.595 3.594 3.287 1.00 94.88 89 PRO A N 1
ATOM 714 C CA . PRO A 1 89 ? 6.107 2.227 3.080 1.00 94.88 89 PRO A CA 1
ATOM 715 C C . PRO A 1 89 ? 5.714 1.913 1.632 1.00 94.88 89 PRO A C 1
ATOM 717 O O . PRO A 1 89 ? 5.768 0.756 1.228 1.00 94.88 89 PRO A O 1
ATOM 720 N N . MET A 1 90 ? 5.370 2.925 0.832 1.00 97.56 90 MET A N 1
ATOM 721 C CA . MET A 1 90 ? 4.913 2.763 -0.552 1.00 97.56 90 MET A CA 1
ATOM 722 C C . MET A 1 90 ? 5.976 3.114 -1.603 1.00 97.56 90 MET A C 1
ATOM 724 O O . MET A 1 90 ? 5.660 3.404 -2.761 1.00 97.56 90 MET A O 1
ATOM 728 N N . LYS A 1 91 ? 7.255 3.127 -1.215 1.00 96.56 91 LYS A N 1
ATOM 729 C CA . LYS A 1 91 ? 8.365 3.463 -2.115 1.00 96.56 91 LYS A CA 1
ATOM 730 C C . LYS A 1 91 ? 8.401 2.524 -3.329 1.00 96.56 91 LYS A C 1
ATOM 732 O O . LYS A 1 91 ? 8.354 1.314 -3.141 1.00 96.56 91 LYS A O 1
ATOM 737 N N . PRO A 1 92 ? 8.571 3.001 -4.574 1.00 96.06 92 PRO A N 1
ATOM 738 C CA . PRO A 1 92 ? 8.627 2.116 -5.749 1.00 96.06 92 PRO A CA 1
ATOM 739 C C . PRO A 1 92 ? 10.052 1.648 -6.111 1.00 96.06 92 PRO A C 1
ATOM 741 O O . PRO A 1 92 ? 10.240 0.824 -6.999 1.00 96.06 92 PRO A O 1
ATOM 744 N N . MET A 1 93 ? 11.088 2.180 -5.453 1.00 95.06 93 MET A N 1
ATOM 745 C CA . MET A 1 93 ? 12.482 1.987 -5.878 1.00 95.06 93 MET A CA 1
ATOM 746 C C . MET A 1 93 ? 12.970 0.538 -5.764 1.00 95.06 93 MET A C 1
ATOM 748 O O . MET A 1 93 ? 12.716 -0.141 -4.766 1.00 95.06 93 MET A O 1
ATOM 752 N N . GLY A 1 94 ? 13.744 0.114 -6.766 1.00 93.06 94 GLY A N 1
ATOM 753 C CA . GLY A 1 94 ? 14.291 -1.241 -6.852 1.00 93.06 94 GLY A CA 1
ATOM 754 C C . 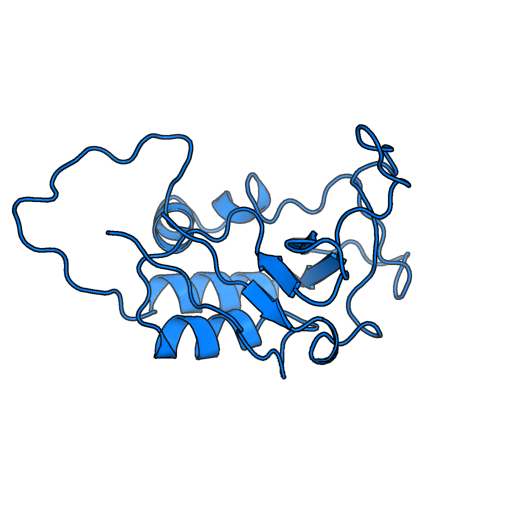GLY A 1 94 ? 13.273 -2.285 -7.308 1.00 93.06 94 GLY A C 1
ATOM 755 O O . GLY A 1 94 ? 13.507 -3.465 -7.098 1.00 93.06 94 GLY A O 1
ATOM 756 N N . LEU A 1 95 ? 12.147 -1.872 -7.888 1.00 94.94 95 LEU A N 1
ATOM 757 C CA . LEU A 1 95 ? 11.102 -2.777 -8.348 1.00 94.94 95 LEU A CA 1
ATOM 758 C C . LEU A 1 95 ? 10.859 -2.602 -9.853 1.00 94.94 95 LEU A C 1
ATOM 760 O O . LEU A 1 95 ? 10.951 -1.493 -10.395 1.00 94.94 95 LEU A O 1
ATOM 764 N N . THR A 1 96 ? 10.539 -3.708 -10.517 1.00 94.56 96 THR A N 1
ATOM 765 C CA . THR A 1 96 ? 10.204 -3.778 -11.940 1.00 94.56 96 THR A CA 1
ATOM 766 C C . THR A 1 96 ? 8.996 -4.690 -12.090 1.00 94.56 96 THR A C 1
ATOM 768 O O . THR A 1 96 ? 9.100 -5.892 -11.860 1.00 94.56 96 THR A O 1
ATOM 771 N N . ASN A 1 97 ? 7.851 -4.117 -12.465 1.00 94.44 97 ASN A N 1
ATOM 772 C CA . ASN A 1 97 ? 6.626 -4.882 -12.665 1.00 94.44 97 ASN A CA 1
ATOM 773 C C . ASN A 1 97 ? 6.805 -5.850 -13.846 1.00 94.44 97 ASN A C 1
ATOM 775 O O . ASN A 1 97 ? 7.006 -5.407 -14.974 1.00 94.44 97 ASN A O 1
ATOM 779 N N . ALA A 1 98 ? 6.721 -7.157 -13.590 1.00 92.38 98 ALA A N 1
ATOM 780 C CA . ALA A 1 98 ? 6.866 -8.186 -14.620 1.00 92.38 98 ALA A CA 1
ATOM 781 C C . ALA A 1 98 ? 5.768 -8.119 -15.698 1.00 92.38 98 ALA A C 1
ATOM 783 O O . ALA A 1 98 ? 6.023 -8.464 -16.849 1.00 92.38 98 ALA A O 1
ATOM 784 N N . HIS A 1 99 ? 4.579 -7.628 -15.340 1.00 94.81 99 HIS A N 1
ATOM 785 C CA . HIS A 1 99 ? 3.429 -7.504 -16.240 1.00 94.81 99 HIS A CA 1
ATOM 786 C C . HIS A 1 99 ? 3.477 -6.233 -17.092 1.00 94.81 99 HIS A C 1
ATOM 788 O O . HIS A 1 99 ? 2.844 -6.158 -18.141 1.00 94.81 99 HIS A O 1
ATOM 794 N N . ASN A 1 100 ? 4.236 -5.222 -16.659 1.00 92.75 100 ASN A N 1
ATOM 795 C CA . ASN A 1 100 ? 4.424 -3.975 -17.399 1.00 92.75 100 ASN A CA 1
ATOM 796 C C . ASN A 1 100 ? 5.812 -3.360 -17.124 1.00 92.75 100 ASN A C 1
ATOM 798 O O . ASN A 1 100 ? 5.924 -2.342 -16.433 1.00 92.75 100 ASN A O 1
ATOM 802 N N . PRO A 1 101 ? 6.895 -3.966 -17.645 1.00 92.81 101 PRO A N 1
ATOM 803 C CA . PRO A 1 101 ? 8.266 -3.604 -17.274 1.00 92.81 101 PRO A CA 1
ATOM 804 C C . PRO A 1 101 ? 8.688 -2.207 -17.752 1.00 92.81 101 PRO A C 1
ATOM 806 O O . PRO A 1 101 ? 9.611 -1.614 -17.188 1.00 92.81 101 PRO A O 1
ATOM 809 N N . SER A 1 102 ? 8.013 -1.666 -18.770 1.00 92.94 102 SER A N 1
ATOM 810 C CA . SER A 1 102 ? 8.254 -0.323 -19.310 1.00 92.94 102 SER A CA 1
ATOM 811 C C . SER A 1 102 ? 7.666 0.801 -18.459 1.00 92.94 102 SER A C 1
ATOM 813 O O . SER A 1 102 ? 8.134 1.935 -18.551 1.00 92.94 102 SER A O 1
ATOM 815 N N . VAL A 1 103 ? 6.656 0.518 -17.632 1.00 92.12 103 VAL A N 1
ATOM 816 C CA . VAL A 1 103 ? 5.985 1.536 -16.817 1.00 92.12 103 VAL A CA 1
ATOM 817 C C . VAL A 1 103 ? 6.512 1.485 -15.391 1.00 92.12 103 VAL A C 1
ATOM 819 O O . VAL A 1 103 ? 6.453 0.466 -14.703 1.00 92.12 103 VAL A O 1
ATOM 822 N N . LYS A 1 104 ? 7.031 2.618 -14.916 1.00 93.19 104 LYS A N 1
ATOM 823 C CA . LYS A 1 104 ? 7.418 2.768 -13.513 1.00 93.19 104 LYS A CA 1
ATOM 824 C C . LYS A 1 104 ? 6.186 3.104 -12.682 1.00 93.19 104 LYS A C 1
ATOM 826 O O . LYS A 1 104 ? 5.563 4.139 -12.896 1.00 93.19 104 LYS A O 1
ATOM 831 N N . ALA A 1 105 ? 5.872 2.237 -11.722 1.00 96.69 105 ALA A N 1
ATOM 832 C CA . ALA A 1 105 ? 4.827 2.494 -10.740 1.00 96.69 105 ALA A CA 1
ATOM 833 C C . ALA A 1 105 ? 5.134 3.784 -9.964 1.00 96.69 105 ALA A C 1
ATOM 835 O O . ALA A 1 105 ? 6.283 4.038 -9.583 1.00 96.69 105 ALA A O 1
ATOM 836 N N . TYR A 1 106 ? 4.104 4.590 -9.717 1.00 97.94 106 TYR A N 1
ATOM 837 C CA . TYR A 1 106 ? 4.235 5.796 -8.912 1.00 97.94 106 TYR A CA 1
ATOM 838 C C . TYR A 1 106 ? 4.473 5.414 -7.452 1.00 97.94 106 TYR A C 1
ATOM 840 O O . TYR A 1 106 ? 5.416 5.910 -6.833 1.00 97.94 106 TYR A O 1
ATOM 848 N N . ALA A 1 107 ? 3.685 4.474 -6.937 1.00 98.38 107 ALA A N 1
ATOM 849 C CA . ALA A 1 107 ? 3.796 3.913 -5.599 1.00 98.38 107 ALA A CA 1
ATOM 850 C C . ALA A 1 107 ? 3.607 2.388 -5.648 1.00 98.38 107 ALA A C 1
ATOM 852 O O . ALA A 1 107 ? 3.045 1.862 -6.607 1.00 98.38 107 ALA A O 1
ATOM 853 N N . VAL A 1 108 ? 4.101 1.671 -4.638 1.00 98.38 108 VAL A N 1
ATOM 854 C CA . VAL A 1 108 ? 3.930 0.213 -4.536 1.00 98.38 108 VAL A CA 1
ATOM 855 C C . VAL A 1 108 ? 3.634 -0.177 -3.100 1.00 98.38 108 VAL A C 1
ATOM 857 O O . VAL A 1 108 ? 4.460 0.073 -2.227 1.00 98.38 108 VAL A O 1
ATOM 860 N N . MET A 1 109 ? 2.504 -0.837 -2.861 1.00 98.19 109 MET A N 1
ATOM 861 C CA . MET A 1 109 ? 2.235 -1.492 -1.581 1.00 98.19 109 MET A CA 1
ATOM 862 C C . MET A 1 109 ? 2.846 -2.895 -1.599 1.00 98.19 109 MET A C 1
ATOM 864 O O . MET A 1 109 ? 2.648 -3.646 -2.555 1.00 98.19 109 MET A O 1
ATOM 868 N N . GLN A 1 110 ? 3.630 -3.227 -0.571 1.00 97.75 110 GLN A N 1
ATOM 869 C CA . GLN A 1 110 ? 4.278 -4.531 -0.455 1.00 97.75 110 GLN A CA 1
ATOM 870 C C . GLN A 1 110 ? 3.567 -5.408 0.572 1.00 97.75 110 GLN A C 1
ATOM 872 O O . GLN A 1 110 ? 3.284 -4.988 1.693 1.00 97.75 110 GLN A O 1
ATOM 877 N N . LEU A 1 111 ? 3.367 -6.663 0.204 1.00 97.56 111 LEU A N 1
ATOM 878 C CA . LEU A 1 111 ? 2.852 -7.720 1.055 1.00 97.56 111 LEU A CA 1
ATOM 879 C C . LEU A 1 111 ? 3.967 -8.713 1.356 1.00 97.56 111 LEU A C 1
ATOM 881 O O . LEU A 1 111 ? 4.733 -9.065 0.461 1.00 97.56 111 LEU A O 1
ATOM 885 N N . ARG A 1 112 ? 4.042 -9.210 2.588 1.00 95.12 112 ARG A N 1
ATOM 886 C CA . ARG A 1 112 ? 5.023 -10.225 2.996 1.00 95.12 112 ARG A CA 1
ATOM 887 C C . ARG A 1 112 ? 4.320 -11.439 3.577 1.00 95.12 112 ARG A C 1
ATOM 889 O O . ARG A 1 112 ? 3.390 -11.280 4.358 1.00 95.12 112 ARG A O 1
ATOM 896 N N . GLN A 1 113 ? 4.803 -12.628 3.237 1.00 95.00 113 GLN A N 1
ATOM 897 C CA . GLN A 1 113 ? 4.299 -13.885 3.784 1.00 95.00 113 GLN A CA 1
ATOM 898 C C . GLN A 1 113 ? 4.290 -13.859 5.324 1.00 95.00 113 GLN A C 1
ATOM 900 O O . GLN A 1 113 ? 5.303 -13.536 5.948 1.00 95.00 113 GLN A O 1
ATOM 905 N N . ASP A 1 114 ? 3.138 -14.175 5.917 1.00 93.12 114 ASP A N 1
ATOM 906 C CA . ASP A 1 114 ? 2.908 -14.186 7.368 1.00 93.12 114 ASP A CA 1
ATOM 907 C C . ASP A 1 114 ? 3.032 -15.596 7.964 1.00 93.12 114 ASP A C 1
ATOM 909 O O . ASP A 1 114 ? 3.565 -15.764 9.058 1.00 93.12 114 ASP A O 1
ATOM 913 N N . ASN A 1 115 ? 2.602 -16.629 7.231 1.00 93.06 115 ASN A N 1
ATOM 914 C CA . ASN A 1 115 ? 2.606 -18.011 7.709 1.00 93.06 115 ASN A CA 1
ATOM 915 C C . ASN A 1 115 ? 3.473 -18.942 6.851 1.00 93.06 115 ASN A C 1
ATOM 917 O O . ASN A 1 115 ? 3.690 -18.705 5.666 1.00 93.06 115 ASN A O 1
ATOM 921 N N . ALA A 1 116 ? 3.930 -20.056 7.429 1.00 89.94 116 ALA A N 1
ATOM 922 C CA . ALA A 1 116 ? 4.794 -21.019 6.736 1.00 89.94 116 ALA A CA 1
ATOM 923 C C . ALA A 1 116 ? 4.153 -21.632 5.474 1.00 89.94 116 ALA A C 1
ATOM 925 O O . ALA A 1 116 ? 4.864 -21.966 4.533 1.00 89.94 116 ALA A O 1
ATOM 926 N N . LEU A 1 117 ? 2.819 -21.743 5.443 1.00 93.62 117 LEU A N 1
ATOM 927 C CA . LEU A 1 117 ? 2.074 -22.294 4.307 1.00 93.62 117 LEU A CA 1
ATOM 928 C C . LEU A 1 117 ? 1.971 -21.335 3.112 1.00 93.62 117 LEU A C 1
ATOM 930 O O . LEU A 1 117 ? 1.588 -21.772 2.033 1.00 93.62 117 LEU A O 1
ATOM 934 N N . GLY A 1 118 ? 2.278 -20.045 3.287 1.00 93.38 118 GLY A N 1
ATOM 935 C CA . GLY A 1 118 ? 2.171 -19.062 2.207 1.00 93.38 118 GLY A CA 1
ATOM 936 C C . GLY A 1 118 ? 0.730 -18.741 1.816 1.00 93.38 118 GLY A C 1
ATOM 937 O O . GLY A 1 118 ? 0.479 -18.342 0.688 1.00 93.38 118 GLY A O 1
ATOM 938 N N . THR A 1 119 ? -0.227 -18.930 2.727 1.00 96.50 119 THR A N 1
ATOM 939 C CA . THR A 1 119 ? -1.645 -18.621 2.474 1.00 96.50 119 THR A CA 1
ATOM 940 C C . THR A 1 119 ? -2.056 -17.251 3.004 1.00 96.50 119 THR A C 1
ATOM 942 O O . THR A 1 119 ? -3.104 -16.737 2.618 1.00 96.50 119 THR A O 1
ATOM 945 N N . LEU A 1 120 ? -1.240 -16.653 3.877 1.00 97.38 120 LEU A N 1
ATOM 946 C CA . LEU A 1 120 ? -1.506 -15.377 4.534 1.00 97.38 120 LEU A CA 1
ATOM 947 C C . LEU A 1 120 ? -0.366 -14.391 4.287 1.00 97.38 120 LEU A C 1
ATOM 949 O O . LEU A 1 120 ? 0.809 -14.747 4.412 1.00 97.38 120 LEU A O 1
ATOM 953 N N . TYR A 1 121 ? -0.719 -13.144 3.979 1.00 97.56 121 TYR A N 1
ATOM 954 C CA . TYR A 1 121 ? 0.231 -12.080 3.667 1.00 97.56 121 TYR A CA 1
ATOM 955 C C . TYR A 1 121 ? -0.071 -10.796 4.447 1.00 97.56 121 TYR A C 1
ATOM 957 O O . TYR A 1 121 ? -1.174 -10.263 4.395 1.00 97.56 121 TYR A O 1
ATOM 965 N N . ASN A 1 122 ? 0.932 -10.266 5.146 1.00 95.75 122 ASN A N 1
ATOM 966 C CA . ASN A 1 122 ? 0.868 -8.990 5.861 1.00 95.75 122 ASN A CA 1
ATOM 967 C C . ASN A 1 122 ? 1.072 -7.800 4.927 1.00 95.75 122 ASN A C 1
ATOM 969 O O . ASN A 1 122 ? 2.025 -7.801 4.147 1.00 95.75 122 ASN A O 1
ATOM 973 N N . MET A 1 123 ? 0.291 -6.735 5.113 1.00 96.62 123 MET A N 1
ATOM 974 C CA . MET A 1 123 ? 0.511 -5.432 4.469 1.00 96.62 123 MET A CA 1
ATOM 975 C C . MET A 1 123 ? 1.655 -4.665 5.155 1.00 96.62 123 MET A C 1
ATOM 977 O O . MET A 1 123 ? 1.505 -4.154 6.265 1.00 96.62 123 MET A O 1
ATOM 981 N N . VAL A 1 124 ? 2.825 -4.597 4.517 1.00 93.25 124 VAL A N 1
ATOM 982 C CA . VAL A 1 124 ? 4.065 -4.080 5.122 1.00 93.25 124 VAL A CA 1
ATOM 983 C C . VAL A 1 124 ? 3.996 -2.565 5.315 1.00 93.25 124 VAL A C 1
ATOM 985 O O . VAL A 1 124 ? 3.884 -1.815 4.351 1.00 93.25 124 VAL A O 1
ATOM 988 N N . GLY A 1 125 ? 4.133 -2.104 6.563 1.00 91.94 125 GLY A N 1
ATOM 989 C CA . GLY A 1 125 ? 4.129 -0.671 6.893 1.00 91.94 125 GLY A CA 1
ATOM 990 C C . GLY A 1 125 ? 2.742 -0.022 6.845 1.00 91.94 125 GLY A C 1
ATOM 991 O O . GLY A 1 125 ? 2.643 1.195 6.722 1.00 91.94 125 GLY A O 1
ATOM 992 N N . PHE A 1 126 ? 1.680 -0.834 6.900 1.00 94.81 126 PHE A N 1
ATOM 993 C CA . PHE A 1 126 ? 0.278 -0.402 6.888 1.00 94.81 126 PHE A CA 1
ATOM 994 C C . PHE A 1 126 ? -0.345 -0.576 8.281 1.00 94.81 126 PHE A C 1
ATOM 996 O O . PHE A 1 126 ? -1.405 -1.176 8.464 1.00 94.81 126 PHE A O 1
ATOM 1003 N N . GLN A 1 127 ? 0.348 -0.082 9.305 1.00 91.19 127 GLN A N 1
ATOM 1004 C CA . GLN A 1 127 ? -0.245 0.095 10.626 1.00 91.19 127 GLN A CA 1
ATOM 1005 C C . GLN A 1 127 ? -1.396 1.102 10.537 1.00 91.19 127 GLN A C 1
ATOM 1007 O O . GLN A 1 127 ? -1.262 2.090 9.827 1.00 91.19 127 GLN A O 1
ATOM 1012 N N . THR A 1 128 ? -2.515 0.907 11.239 1.00 92.25 128 THR A N 1
ATOM 1013 C CA . THR A 1 128 ? -3.661 1.827 11.108 1.00 92.25 128 THR A CA 1
ATOM 1014 C C . THR A 1 128 ? -4.583 1.843 12.331 1.00 92.25 128 THR A C 1
ATOM 1016 O O . THR A 1 128 ? -4.658 0.864 13.077 1.00 92.25 128 THR A O 1
ATOM 1019 N N . LYS A 1 129 ? -5.282 2.968 12.527 1.00 90.00 129 LYS A N 1
ATOM 1020 C CA . LYS A 1 129 ? -6.383 3.207 13.480 1.00 90.00 129 LYS A CA 1
ATOM 1021 C C . LYS A 1 129 ? -7.748 3.300 12.788 1.00 90.00 129 LYS A C 1
ATOM 1023 O O . LYS A 1 129 ? -8.761 3.519 13.463 1.00 90.00 129 LYS A O 1
ATOM 1028 N N . LEU A 1 130 ? -7.791 3.176 11.462 1.00 93.94 130 LEU A N 1
ATOM 1029 C CA . LEU A 1 130 ? -9.029 3.198 10.688 1.00 93.94 130 LEU A CA 1
ATOM 1030 C C . LEU A 1 130 ? -10.010 2.146 11.208 1.00 93.94 130 LEU A C 1
ATOM 1032 O O . LEU A 1 130 ? -9.616 1.032 11.565 1.00 93.94 130 LEU A O 1
ATOM 1036 N N . LYS A 1 131 ? -11.303 2.482 11.228 1.00 94.50 131 LYS A N 1
ATOM 1037 C CA . LYS A 1 131 ? -12.349 1.498 11.523 1.00 94.50 131 LYS A CA 1
ATOM 1038 C C . LYS A 1 131 ? -12.265 0.350 10.518 1.00 94.50 131 LYS A C 1
ATOM 1040 O O . LYS A 1 131 ? -11.916 0.551 9.360 1.00 94.50 131 LYS A O 1
ATOM 1045 N N . HIS A 1 132 ? -12.656 -0.849 10.934 1.00 95.31 132 HIS A N 1
ATOM 1046 C CA . HIS A 1 132 ? -12.584 -2.043 10.086 1.00 95.31 132 HIS A CA 1
ATOM 1047 C C . HIS A 1 132 ? -13.273 -1.873 8.720 1.00 95.31 132 HIS A C 1
ATOM 1049 O O . HIS A 1 132 ? -12.711 -2.265 7.702 1.00 95.31 132 HIS A O 1
ATOM 1055 N N . ALA A 1 133 ? -14.447 -1.233 8.678 1.00 96.19 133 ALA A N 1
ATOM 1056 C CA . ALA A 1 133 ? -15.148 -0.957 7.421 1.00 96.19 133 ALA A CA 1
ATOM 1057 C C . ALA A 1 133 ? -14.334 -0.051 6.477 1.00 96.19 133 ALA A C 1
ATOM 1059 O O . ALA A 1 133 ? -14.299 -0.284 5.271 1.00 96.19 133 ALA A O 1
ATOM 1060 N N . GLU A 1 134 ? -13.630 0.938 7.032 1.00 97.62 134 GLU A N 1
ATOM 1061 C CA . GLU A 1 134 ? -12.771 1.849 6.274 1.00 97.62 134 GLU A CA 1
ATOM 1062 C C . GLU A 1 134 ? -11.519 1.148 5.767 1.00 97.62 134 GLU A C 1
ATOM 1064 O O . GLU A 1 134 ? -11.148 1.334 4.616 1.00 97.62 134 GLU A O 1
ATOM 1069 N N . GLN A 1 135 ? -10.911 0.280 6.578 1.00 97.56 135 GLN A N 1
ATOM 1070 C CA . GLN A 1 135 ? -9.787 -0.541 6.132 1.00 97.56 135 GLN A CA 1
ATOM 1071 C C . GLN A 1 135 ? -10.167 -1.384 4.912 1.00 97.56 135 GLN A C 1
ATOM 1073 O O . GLN A 1 135 ? -9.467 -1.349 3.907 1.00 97.56 135 GLN A O 1
ATOM 1078 N N . VAL A 1 136 ? -11.302 -2.089 4.960 1.00 97.94 136 VAL A N 1
ATOM 1079 C CA . VAL A 1 136 ? -11.775 -2.892 3.821 1.00 97.94 136 VAL A CA 1
ATOM 1080 C C . VAL A 1 136 ? -12.050 -2.007 2.603 1.00 97.94 136 VAL A C 1
ATOM 1082 O O . VAL A 1 136 ? -11.594 -2.326 1.508 1.00 97.94 136 VAL A O 1
ATOM 1085 N N . ARG A 1 137 ? -12.760 -0.885 2.783 1.00 98.06 137 ARG A N 1
ATOM 1086 C CA . ARG A 1 137 ? -13.100 0.046 1.697 1.00 98.06 137 ARG A CA 1
ATOM 1087 C C . ARG A 1 137 ? -11.855 0.617 1.020 1.00 98.06 137 ARG A C 1
ATOM 1089 O O . ARG A 1 137 ? -11.796 0.648 -0.202 1.00 98.06 137 ARG A O 1
ATOM 1096 N N . ILE A 1 138 ? -10.891 1.079 1.811 1.00 98.50 138 ILE A N 1
ATOM 1097 C CA . ILE A 1 138 ? -9.707 1.796 1.332 1.00 98.50 138 ILE A CA 1
ATOM 1098 C C . ILE A 1 138 ? -8.664 0.820 0.785 1.00 98.50 138 ILE A C 1
ATOM 1100 O O . ILE A 1 138 ? -8.111 1.046 -0.283 1.00 98.50 138 ILE A O 1
ATOM 1104 N N . PHE A 1 139 ? -8.396 -0.300 1.459 1.00 98.38 139 PHE A N 1
ATOM 1105 C CA . PHE A 1 139 ? -7.373 -1.241 0.991 1.00 98.38 139 PHE A CA 1
ATOM 1106 C C . PHE A 1 139 ? -7.785 -1.981 -0.283 1.00 98.38 139 PHE A C 1
ATOM 1108 O O . PHE A 1 139 ? -6.918 -2.322 -1.081 1.00 98.38 139 PHE A O 1
ATOM 1115 N N . ARG A 1 140 ? -9.088 -2.145 -0.536 1.00 98.50 140 ARG A N 1
ATOM 1116 C CA . ARG A 1 140 ? -9.589 -2.676 -1.812 1.00 98.50 140 ARG A CA 1
ATOM 1117 C C . ARG A 1 140 ? -9.482 -1.694 -2.984 1.00 98.50 140 ARG A C 1
ATOM 1119 O O . ARG A 1 140 ? -9.737 -2.091 -4.112 1.00 98.50 140 ARG A O 1
ATOM 1126 N N . THR A 1 141 ? -9.079 -0.437 -2.767 1.00 98.50 141 THR A N 1
ATOM 1127 C CA . THR A 1 141 ? -8.736 0.467 -3.883 1.00 98.50 141 THR A CA 1
ATOM 1128 C C . THR A 1 141 ? -7.304 0.265 -4.383 1.00 98.50 141 THR A C 1
ATOM 1130 O O . THR A 1 141 ? -6.890 0.933 -5.329 1.00 98.50 141 THR A O 1
ATOM 1133 N N . ILE A 1 142 ? -6.515 -0.593 -3.726 1.00 98.62 142 ILE A N 1
ATOM 1134 C CA . ILE A 1 142 ? -5.148 -0.918 -4.135 1.00 98.62 142 ILE A CA 1
ATOM 1135 C C . ILE A 1 142 ? -5.216 -1.915 -5.300 1.00 98.62 142 ILE A C 1
ATOM 1137 O O . ILE A 1 142 ? -5.824 -2.972 -5.125 1.00 98.62 142 ILE A O 1
ATOM 1141 N N . PRO A 1 143 ? -4.570 -1.637 -6.449 1.00 98.50 143 PRO A N 1
ATOM 1142 C CA . PRO A 1 143 ? -4.594 -2.556 -7.578 1.00 98.50 143 PRO A CA 1
ATOM 1143 C C . PRO A 1 143 ? -4.057 -3.942 -7.220 1.00 98.50 143 PRO A C 1
ATOM 1145 O O . PRO A 1 143 ? -2.971 -4.076 -6.646 1.00 98.50 143 PRO A O 1
ATOM 1148 N N . GLY A 1 144 ? -4.825 -4.972 -7.557 1.00 98.19 144 GLY A N 1
ATOM 1149 C CA . GLY A 1 144 ? -4.563 -6.361 -7.188 1.00 98.19 144 GLY A CA 1
ATOM 1150 C C . GLY A 1 144 ? -5.243 -6.818 -5.891 1.00 98.19 144 GLY A C 1
ATOM 1151 O O . GLY A 1 144 ? -5.181 -8.005 -5.569 1.00 98.19 144 GLY A O 1
ATOM 1152 N N . LEU A 1 145 ? -5.868 -5.908 -5.134 1.00 98.62 145 LEU A N 1
ATOM 1153 C CA . LEU A 1 145 ? -6.585 -6.194 -3.884 1.00 98.62 145 LEU A CA 1
ATOM 1154 C C . LEU A 1 145 ? -8.086 -5.891 -3.948 1.00 98.62 145 LEU A C 1
ATOM 1156 O O . LEU A 1 145 ? -8.747 -5.860 -2.914 1.00 98.62 145 LEU A O 1
ATOM 1160 N N . GLU A 1 146 ? -8.653 -5.692 -5.130 1.00 98.50 146 GLU A N 1
ATOM 1161 C CA . GLU A 1 146 ? -10.052 -5.298 -5.329 1.00 98.50 146 GLU A CA 1
ATOM 1162 C C . GLU A 1 146 ? -11.027 -6.281 -4.659 1.00 98.50 146 GLU A C 1
ATOM 1164 O O . GLU A 1 146 ? -12.029 -5.878 -4.064 1.00 98.50 146 GLU A O 1
ATOM 1169 N N . ASN A 1 147 ? -10.681 -7.571 -4.695 1.00 98.00 147 ASN A N 1
ATOM 1170 C CA . ASN A 1 147 ? -11.447 -8.666 -4.102 1.00 98.00 147 ASN A CA 1
ATOM 1171 C C . ASN A 1 147 ? -10.808 -9.230 -2.825 1.00 98.00 147 ASN A C 1
ATOM 1173 O O . ASN A 1 147 ? -11.223 -10.286 -2.356 1.00 98.00 147 ASN A O 1
ATOM 1177 N N . ALA A 1 148 ? -9.818 -8.540 -2.250 1.00 97.94 148 ALA A N 1
ATOM 1178 C CA . ALA A 1 148 ? -9.048 -9.058 -1.126 1.00 97.94 148 ALA A CA 1
ATOM 1179 C C . ALA A 1 148 ? -9.943 -9.416 0.070 1.00 97.94 148 ALA A C 1
ATOM 1181 O O . ALA A 1 148 ? -10.770 -8.605 0.516 1.00 97.94 148 ALA A O 1
ATOM 1182 N N . GLU A 1 149 ? -9.742 -10.609 0.622 1.00 98.19 149 GLU A N 1
ATOM 1183 C CA . GLU A 1 149 ? -10.307 -11.030 1.901 1.00 98.19 149 GLU A CA 1
ATOM 1184 C C . GLU A 1 149 ? -9.261 -10.902 3.006 1.00 98.19 149 GLU A C 1
ATOM 1186 O O . GLU A 1 149 ? -8.094 -11.273 2.852 1.00 98.19 149 GLU A O 1
ATOM 1191 N N . PHE A 1 150 ? -9.686 -10.360 4.146 1.00 97.62 150 PHE A N 1
ATOM 1192 C CA . PHE A 1 150 ? -8.799 -10.067 5.263 1.00 97.62 150 PHE A CA 1
ATOM 1193 C C . PHE A 1 150 ? -8.978 -11.112 6.360 1.00 97.62 150 PHE A C 1
ATOM 1195 O O . PHE A 1 150 ? -10.003 -11.129 7.038 1.00 97.62 150 PHE A O 1
ATOM 1202 N N . ALA A 1 151 ? -7.951 -11.934 6.582 1.00 95.81 151 ALA A N 1
ATOM 1203 C CA . ALA A 1 151 ? -7.905 -12.870 7.708 1.00 95.81 151 ALA A CA 1
ATOM 1204 C C . ALA A 1 151 ? -7.893 -12.127 9.054 1.00 95.81 151 ALA A C 1
ATOM 1206 O O . ALA A 1 151 ? -8.376 -12.623 10.072 1.00 95.81 151 ALA A O 1
ATOM 1207 N N . ARG A 1 152 ? -7.311 -10.921 9.058 1.00 95.44 152 ARG A N 1
ATOM 1208 C CA . ARG A 1 152 ? -7.274 -10.011 10.202 1.00 95.44 152 ARG A CA 1
ATOM 1209 C C . ARG A 1 152 ? -7.184 -8.571 9.711 1.00 95.44 152 ARG A C 1
ATOM 1211 O O . ARG A 1 152 ? -6.387 -8.279 8.823 1.00 95.44 152 ARG A O 1
ATOM 1218 N N . LEU A 1 153 ? -7.942 -7.674 10.331 1.00 94.56 153 LEU A N 1
ATOM 1219 C CA . LEU A 1 153 ? -7.821 -6.231 10.126 1.00 94.56 153 LEU A CA 1
ATOM 1220 C C . LEU A 1 153 ? -6.883 -5.612 11.170 1.00 94.56 153 LEU A C 1
ATOM 1222 O O . LEU A 1 153 ? -6.726 -6.139 12.274 1.00 94.56 153 LEU A O 1
ATOM 1226 N N . GLY A 1 154 ? -6.209 -4.532 10.785 1.00 87.75 154 GLY A N 1
ATOM 1227 C CA . GLY A 1 154 ? -5.247 -3.826 11.618 1.00 87.75 154 GLY A CA 1
ATOM 1228 C C . GLY A 1 154 ? -5.901 -3.117 12.802 1.00 87.75 154 GLY A C 1
ATOM 1229 O O . GLY A 1 154 ? -7.100 -2.839 12.808 1.00 87.75 154 GLY A O 1
ATOM 1230 N N . GLY A 1 155 ? -5.090 -2.802 13.807 1.00 82.94 155 GLY A N 1
ATOM 1231 C CA . GLY A 1 155 ? -5.559 -2.111 15.001 1.00 82.94 155 GLY A CA 1
ATOM 1232 C C . GLY A 1 155 ? -4.431 -1.620 15.902 1.00 82.94 155 GLY A C 1
ATOM 1233 O O . GLY A 1 155 ? -3.328 -2.186 15.950 1.00 82.94 155 GLY A O 1
ATOM 1234 N N . LEU A 1 156 ? -4.731 -0.547 16.630 1.00 70.06 156 LEU A N 1
ATOM 1235 C CA . LEU A 1 156 ? -3.979 -0.091 17.791 1.00 70.06 156 LEU A CA 1
ATOM 1236 C C . LEU A 1 156 ? -4.818 -0.331 19.047 1.00 70.06 156 LEU A C 1
ATOM 1238 O O . LEU A 1 156 ? -6.006 -0.032 19.072 1.00 70.06 156 LEU A O 1
ATOM 1242 N N . HIS A 1 157 ? -4.152 -0.871 20.052 1.00 59.38 157 HIS A N 1
ATOM 1243 C CA . HIS A 1 157 ? -4.571 -1.110 21.429 1.00 59.38 157 HIS A CA 1
ATOM 1244 C C . HIS A 1 157 ? -3.322 -0.939 22.280 1.00 59.38 157 HIS A C 1
ATOM 1246 O O . HIS A 1 157 ? -2.218 -1.185 21.712 1.00 59.38 157 HIS A O 1
#